Protein AF-A0A450XMN9-F1 (afdb_monomer_lite)

pLDDT: mean 81.11, std 10.66, range [53.06, 92.44]

Foldseek 3Di:
DVVVVVVCCVVVVDDDPDDDDPVVVVVVVVPDDPVVVQVVLLVVQVVLPVVDPDPPDDWDKDKDKDFDPPCADVVVRRDTWIKIWIATPSSRGTNGIDTDDPPDDRVVVVD

Sequence (111 aa):
MAAHRVRLNELFSLKWKRVPAHTTVRSILQGVNANELEEAFRGYSKALLETKPTSDALTAVAIDGKTLRGSFDHFNDQKAAQILSAFCHNEKLILAHLPISSKTNEIPIAR

Radius of gyration: 18.04 Å; chains: 1; bounding box: 43×24×46 Å

InterPro domains:
  IPR051698 Transposase 11-like [PTHR30298] (18-107)

Secondary structure (DSSP, 8-state):
-HHHHHHHHHHTT---SSPPPHHHHHHHHHHS-HHHHHHHHHHHHHHHHHTS---SS---EEEEEEE-TT--BTTTTBPPPEEEEEEE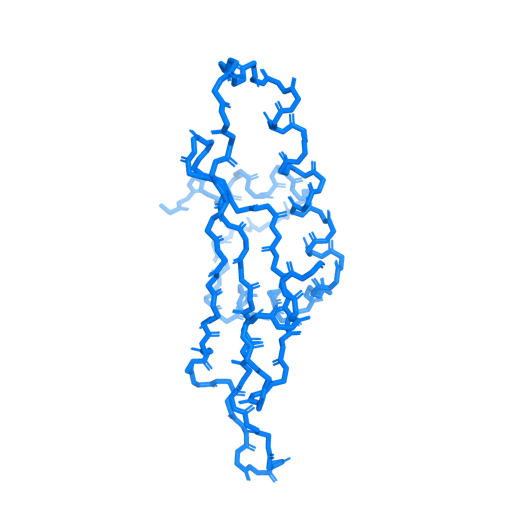TTTTEEEEEEEE-TT--HHHH--

Structure (mmCIF, N/CA/C/O backbone):
data_AF-A0A450XMN9-F1
#
_entry.id   AF-A0A450XMN9-F1
#
loop_
_atom_site.group_PDB
_atom_site.id
_atom_site.type_symbol
_atom_site.label_atom_id
_atom_site.label_alt_id
_atom_site.label_comp_id
_atom_site.label_asym_id
_atom_site.label_entity_id
_atom_site.label_seq_id
_atom_site.pdbx_PDB_ins_code
_atom_site.Cartn_x
_atom_site.Cartn_y
_atom_site.Cartn_z
_atom_site.occupancy
_atom_site.B_iso_or_equiv
_atom_site.auth_seq_id
_atom_site.auth_comp_id
_atom_site.auth_asym_id
_atom_site.auth_atom_id
_atom_site.pdbx_PDB_model_num
ATOM 1 N N . MET A 1 1 ? 16.068 14.374 -11.486 1.00 54.84 1 MET A N 1
ATOM 2 C CA . MET A 1 1 ? 15.866 12.972 -11.938 1.00 54.84 1 MET A CA 1
ATOM 3 C C . MET A 1 1 ? 17.081 12.065 -11.696 1.00 54.84 1 MET A C 1
ATOM 5 O O . MET A 1 1 ? 16.892 10.985 -11.158 1.00 54.84 1 MET A O 1
ATOM 9 N N . ALA A 1 2 ? 18.319 12.473 -12.017 1.00 61.72 2 ALA A N 1
ATOM 10 C CA . ALA A 1 2 ? 19.507 11.613 -11.855 1.00 61.72 2 ALA A CA 1
ATOM 11 C C . ALA A 1 2 ? 19.819 11.180 -10.402 1.00 61.72 2 ALA A C 1
ATOM 13 O O . ALA A 1 2 ? 20.276 10.058 -10.200 1.00 61.72 2 ALA A O 1
ATOM 14 N N . ALA A 1 3 ? 19.519 12.023 -9.405 1.00 69.44 3 ALA A N 1
ATOM 15 C CA . ALA A 1 3 ? 19.788 11.738 -7.989 1.00 69.44 3 ALA A CA 1
ATOM 16 C C . ALA A 1 3 ? 19.072 10.476 -7.469 1.00 69.44 3 ALA A C 1
ATOM 18 O O . ALA A 1 3 ? 19.666 9.677 -6.750 1.00 69.44 3 ALA A O 1
ATOM 19 N N . HIS A 1 4 ? 17.827 10.239 -7.897 1.00 81.88 4 HIS A N 1
ATOM 20 C CA . HIS A 1 4 ? 17.068 9.057 -7.479 1.00 81.88 4 HIS A CA 1
ATOM 21 C C . HIS A 1 4 ? 17.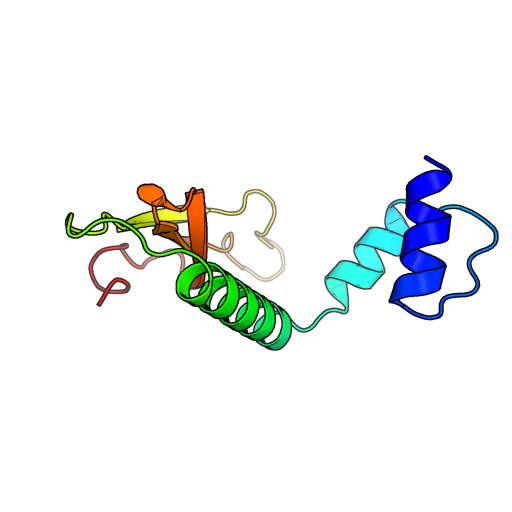659 7.762 -8.057 1.00 81.88 4 HIS A C 1
ATOM 23 O O . HIS A 1 4 ? 17.710 6.758 -7.361 1.00 81.88 4 HIS A O 1
ATOM 29 N N . ARG A 1 5 ? 18.180 7.785 -9.295 1.00 87.88 5 ARG A N 1
ATOM 30 C CA . ARG A 1 5 ? 18.828 6.614 -9.917 1.00 87.88 5 ARG A CA 1
ATOM 31 C C . ARG A 1 5 ? 20.070 6.170 -9.143 1.00 87.88 5 ARG A C 1
ATOM 33 O O . ARG A 1 5 ? 20.250 4.978 -8.948 1.00 87.88 5 ARG A O 1
ATOM 40 N N . VAL A 1 6 ? 20.924 7.116 -8.741 1.00 89.44 6 VAL A N 1
ATOM 41 C CA . VAL A 1 6 ? 22.163 6.806 -8.001 1.00 89.44 6 VAL A CA 1
ATOM 42 C C . VAL A 1 6 ? 21.824 6.160 -6.660 1.00 89.44 6 VAL A C 1
ATOM 44 O O . VAL A 1 6 ? 22.268 5.048 -6.399 1.00 89.44 6 VAL A O 1
ATOM 47 N N . ARG A 1 7 ? 20.925 6.783 -5.889 1.00 90.44 7 ARG A N 1
ATOM 48 C CA . ARG A 1 7 ? 20.476 6.253 -4.597 1.00 90.44 7 ARG A CA 1
ATOM 49 C C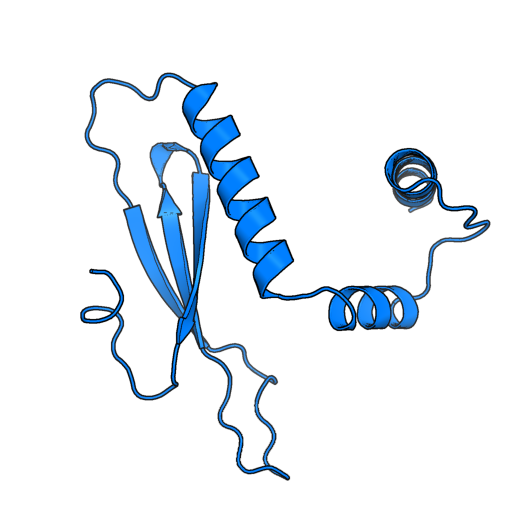 . ARG A 1 7 ? 19.826 4.868 -4.711 1.00 90.44 7 ARG A C 1
ATOM 51 O O . ARG A 1 7 ? 20.062 4.012 -3.870 1.00 90.44 7 ARG A O 1
ATOM 58 N N . LEU A 1 8 ? 19.015 4.630 -5.746 1.00 86.38 8 LEU A N 1
ATOM 59 C CA . LEU A 1 8 ? 18.403 3.317 -5.983 1.00 86.38 8 LEU A CA 1
ATOM 60 C C . LEU A 1 8 ? 19.442 2.253 -6.358 1.00 86.38 8 LEU A C 1
ATOM 62 O O . LEU A 1 8 ? 19.342 1.123 -5.890 1.00 86.38 8 LEU A O 1
ATOM 66 N N . ASN A 1 9 ? 20.445 2.604 -7.167 1.00 91.38 9 ASN A N 1
ATOM 67 C CA . ASN A 1 9 ? 21.544 1.693 -7.479 1.00 91.38 9 ASN A CA 1
ATOM 68 C C . ASN A 1 9 ? 22.316 1.287 -6.222 1.00 91.38 9 ASN A C 1
ATOM 70 O O . ASN A 1 9 ? 22.630 0.113 -6.071 1.00 91.38 9 ASN A O 1
ATOM 74 N N . GLU A 1 10 ? 22.583 2.230 -5.320 1.00 92.44 10 GLU A N 1
ATOM 75 C CA . GLU A 1 10 ? 23.268 1.957 -4.054 1.00 92.44 10 GLU A CA 1
ATOM 76 C C . GLU A 1 10 ? 22.418 1.082 -3.125 1.00 92.44 10 GLU A C 1
ATOM 78 O O . GLU A 1 10 ? 22.874 0.028 -2.691 1.00 92.44 10 GLU A O 1
ATOM 83 N N . LEU A 1 11 ? 21.164 1.472 -2.871 1.00 90.31 11 LEU A N 1
ATOM 84 C CA . LEU A 1 11 ? 20.282 0.773 -1.929 1.00 90.31 11 LEU A CA 1
ATOM 85 C C . LEU A 1 11 ? 19.952 -0.660 -2.358 1.00 90.31 11 LEU A C 1
ATOM 87 O O . LEU A 1 11 ? 19.867 -1.549 -1.517 1.00 90.31 11 LEU A O 1
ATOM 91 N N . PHE A 1 12 ? 19.760 -0.884 -3.657 1.00 86.56 12 PHE A N 1
ATOM 92 C CA . PHE A 1 12 ? 19.326 -2.175 -4.196 1.00 86.56 12 PHE A CA 1
ATOM 93 C C . PHE A 1 12 ? 20.437 -2.913 -4.952 1.00 86.56 12 PHE A C 1
ATOM 95 O O . PHE A 1 12 ? 20.167 -3.907 -5.623 1.00 86.56 12 PHE A O 1
ATOM 102 N N . SER A 1 13 ? 21.685 -2.431 -4.882 1.00 92.44 13 SER A N 1
ATOM 103 C CA . SER A 1 13 ? 22.824 -2.984 -5.634 1.00 92.44 13 SER A CA 1
ATOM 104 C C . SER A 1 13 ? 22.560 -3.120 -7.147 1.00 92.44 13 SER A C 1
ATOM 106 O O . SER A 1 13 ? 23.005 -4.065 -7.804 1.00 92.44 13 SER A O 1
ATOM 108 N N . LEU A 1 14 ? 21.818 -2.169 -7.725 1.00 88.94 14 LEU A N 1
ATOM 109 C CA . LEU A 1 14 ? 21.457 -2.161 -9.146 1.00 88.94 14 LEU A CA 1
ATOM 110 C C . LEU A 1 14 ? 22.558 -1.506 -9.992 1.00 88.94 14 LEU A C 1
ATOM 112 O O . LEU A 1 14 ? 23.336 -0.674 -9.531 1.00 88.94 14 LEU A O 1
ATOM 116 N N . LYS A 1 15 ? 22.598 -1.847 -11.284 1.00 91.50 15 LYS A N 1
ATOM 117 C CA . LYS A 1 15 ? 23.583 -1.319 -12.252 1.00 91.50 15 LYS A CA 1
ATOM 118 C C . LYS A 1 15 ? 22.941 -0.457 -13.342 1.00 91.50 15 LYS A C 1
ATOM 120 O O . LYS A 1 15 ? 23.385 -0.457 -14.493 1.00 91.50 15 LYS A O 1
ATOM 125 N N . TRP A 1 16 ? 21.864 0.264 -13.025 1.00 89.12 16 TRP A N 1
ATOM 126 C CA . TRP A 1 16 ? 21.152 1.055 -14.028 1.00 89.12 16 TRP A CA 1
ATOM 127 C C . TRP A 1 16 ? 21.984 2.247 -14.501 1.00 89.12 16 TRP A C 1
ATOM 129 O O . TRP A 1 16 ? 22.291 3.166 -13.741 1.00 89.12 16 TRP A O 1
ATOM 139 N N . LYS A 1 17 ? 22.298 2.266 -15.800 1.00 90.12 17 LYS A N 1
ATOM 140 C CA . LYS A 1 17 ? 23.016 3.374 -16.453 1.00 90.12 17 LYS A CA 1
ATOM 141 C C . LYS A 1 17 ? 22.112 4.582 -16.722 1.00 90.12 17 LYS A C 1
ATOM 143 O O . LYS A 1 17 ? 22.586 5.709 -16.829 1.00 90.12 17 LYS A O 1
ATOM 148 N N . ARG A 1 18 ? 20.797 4.378 -16.819 1.00 89.25 18 ARG A N 1
ATOM 149 C CA . ARG A 1 18 ? 19.771 5.403 -17.086 1.00 89.25 18 ARG A CA 1
ATOM 150 C C . ARG A 1 18 ? 18.592 5.209 -16.136 1.00 89.25 18 ARG A C 1
ATOM 152 O O . ARG A 1 18 ? 18.463 4.147 -15.542 1.00 89.25 18 ARG A O 1
ATOM 159 N N . VAL A 1 19 ? 17.778 6.247 -15.959 1.00 88.06 19 VAL A N 1
ATOM 160 C CA . VAL A 1 19 ? 16.532 6.131 -15.185 1.00 88.06 19 VAL A CA 1
ATOM 161 C C . VAL A 1 19 ? 15.628 5.118 -15.904 1.00 88.06 19 VAL A C 1
ATOM 163 O O . VAL A 1 19 ? 15.536 5.194 -17.133 1.00 88.06 19 VAL A O 1
ATOM 166 N N . PRO A 1 20 ? 15.008 4.161 -15.193 1.00 86.81 20 PRO A N 1
ATOM 167 C CA . PRO A 1 20 ? 14.067 3.228 -15.803 1.00 86.81 20 PRO A CA 1
ATOM 168 C C . PRO A 1 20 ? 12.892 3.980 -16.434 1.00 86.81 20 PRO A C 1
ATOM 170 O O . PRO A 1 20 ? 12.458 5.020 -15.935 1.00 86.81 20 PRO A O 1
ATOM 173 N N . ALA A 1 21 ? 12.359 3.443 -17.530 1.00 89.38 21 ALA A N 1
ATOM 174 C CA . ALA A 1 21 ? 11.118 3.954 -18.095 1.00 89.38 21 ALA A CA 1
ATOM 175 C C . ALA A 1 21 ? 9.949 3.693 -17.130 1.00 89.38 21 ALA A C 1
ATOM 177 O O . ALA A 1 21 ? 10.001 2.782 -16.299 1.00 89.38 21 ALA A O 1
ATOM 178 N N . HIS A 1 22 ? 8.862 4.452 -17.278 1.00 86.75 22 HIS A N 1
ATOM 179 C CA . HIS A 1 22 ? 7.655 4.267 -16.466 1.00 86.75 22 HIS A CA 1
ATOM 180 C C . HIS A 1 22 ? 7.114 2.825 -16.538 1.00 86.75 22 HIS A C 1
ATOM 182 O O . HIS A 1 22 ? 6.669 2.274 -15.536 1.00 86.75 22 HIS A O 1
ATOM 188 N N . THR A 1 23 ? 7.221 2.176 -17.701 1.00 92.06 23 THR A N 1
ATOM 189 C CA . THR A 1 23 ? 6.842 0.767 -17.889 1.00 92.06 23 THR A CA 1
ATOM 190 C C . THR A 1 23 ? 7.672 -0.182 -17.030 1.00 92.06 23 THR A C 1
ATOM 192 O O . THR A 1 23 ? 7.110 -1.076 -16.413 1.00 92.06 23 THR A O 1
ATOM 195 N N . THR A 1 24 ? 8.983 0.042 -16.921 1.00 88.88 24 THR A N 1
ATOM 196 C CA . THR A 1 24 ? 9.870 -0.752 -16.062 1.00 88.88 24 THR A CA 1
ATOM 197 C C . THR A 1 24 ? 9.506 -0.596 -14.588 1.00 88.88 24 THR A C 1
ATOM 199 O O . THR A 1 24 ? 9.430 -1.591 -13.877 1.00 88.88 24 THR A O 1
ATOM 202 N N . VAL A 1 25 ? 9.233 0.633 -14.133 1.00 87.88 25 VAL A N 1
ATOM 203 C CA . VAL A 1 25 ? 8.780 0.881 -12.753 1.00 87.88 25 VAL A CA 1
ATOM 204 C C . VAL A 1 25 ? 7.466 0.151 -12.486 1.00 87.88 25 VAL A C 1
ATOM 206 O O . VAL A 1 25 ? 7.352 -0.552 -11.486 1.00 87.88 25 VAL A O 1
ATOM 209 N N . ARG A 1 26 ? 6.501 0.246 -13.408 1.00 88.94 26 ARG A N 1
ATOM 210 C CA . ARG A 1 26 ? 5.230 -0.479 -13.311 1.00 88.94 26 ARG A CA 1
ATOM 211 C C . ARG A 1 26 ? 5.442 -1.991 -13.212 1.00 88.94 26 ARG A C 1
ATOM 213 O O . ARG A 1 26 ? 4.859 -2.603 -12.328 1.00 88.94 26 ARG A O 1
ATOM 220 N N . SER A 1 27 ? 6.266 -2.584 -14.077 1.00 90.81 27 SER A N 1
ATOM 221 C CA . SER A 1 27 ? 6.529 -4.029 -14.054 1.00 90.81 27 SER A CA 1
ATOM 222 C C . SER A 1 27 ? 7.185 -4.483 -12.754 1.00 90.81 27 SER A C 1
ATOM 224 O O . SER A 1 27 ? 6.822 -5.532 -12.237 1.00 90.81 27 SER A O 1
ATOM 226 N N . ILE A 1 28 ? 8.106 -3.686 -12.201 1.00 88.88 28 ILE A N 1
ATOM 227 C CA . ILE A 1 28 ? 8.699 -3.966 -10.888 1.00 88.88 28 ILE A CA 1
ATOM 228 C C . ILE A 1 28 ? 7.608 -3.966 -9.820 1.00 88.88 28 ILE A C 1
ATOM 230 O O . ILE A 1 28 ? 7.481 -4.947 -9.102 1.00 88.88 28 ILE A O 1
ATOM 234 N N . LEU A 1 29 ? 6.787 -2.912 -9.752 1.00 88.06 29 LEU A N 1
ATOM 235 C CA . LEU A 1 29 ? 5.711 -2.810 -8.760 1.00 88.06 29 LEU A CA 1
ATOM 236 C C . LEU A 1 29 ? 4.694 -3.953 -8.877 1.00 88.06 29 LEU A C 1
ATOM 238 O O . LEU A 1 29 ? 4.221 -4.448 -7.864 1.00 88.06 29 LEU A O 1
ATOM 242 N N . GLN A 1 30 ? 4.385 -4.397 -10.096 1.00 88.81 30 GLN A N 1
ATOM 243 C CA . GLN A 1 30 ? 3.501 -5.542 -10.335 1.00 88.81 30 GLN A CA 1
ATOM 244 C C . GLN A 1 30 ? 4.119 -6.885 -9.923 1.00 88.81 30 GLN A C 1
ATOM 246 O O . GLN A 1 30 ? 3.380 -7.825 -9.654 1.00 88.81 30 GLN A O 1
ATOM 251 N N . GLY A 1 31 ? 5.449 -6.986 -9.902 1.00 89.62 31 GLY A N 1
ATOM 252 C CA . GLY A 1 31 ? 6.170 -8.186 -9.481 1.00 89.62 31 GLY A CA 1
ATOM 253 C C . GLY A 1 31 ? 6.427 -8.269 -7.975 1.00 89.62 31 GLY A C 1
ATOM 254 O O . GLY A 1 31 ? 6.898 -9.300 -7.506 1.00 89.62 31 GLY A O 1
ATOM 255 N N . VAL A 1 32 ? 6.148 -7.206 -7.215 1.00 91.31 32 VAL A N 1
ATOM 256 C CA . VAL A 1 32 ? 6.288 -7.213 -5.755 1.00 91.31 32 VAL A CA 1
ATOM 257 C C . VAL A 1 32 ? 5.117 -7.973 -5.135 1.00 91.31 32 VAL A C 1
ATOM 259 O O . VAL A 1 32 ? 3.955 -7.700 -5.438 1.00 91.31 32 VAL A O 1
ATOM 262 N N . ASN A 1 33 ? 5.418 -8.905 -4.230 1.00 90.19 33 ASN A N 1
ATOM 263 C CA . ASN A 1 33 ? 4.401 -9.587 -3.442 1.00 90.19 33 ASN A CA 1
ATOM 264 C C . ASN A 1 33 ? 3.711 -8.583 -2.503 1.00 90.19 33 ASN A C 1
ATOM 266 O O . ASN A 1 33 ? 4.352 -7.965 -1.653 1.00 90.19 33 ASN A O 1
ATOM 270 N N . ALA A 1 34 ? 2.395 -8.428 -2.655 1.00 85.56 34 ALA A N 1
ATOM 271 C CA . ALA A 1 34 ? 1.611 -7.476 -1.876 1.00 85.56 34 ALA A CA 1
ATOM 272 C C . ALA A 1 34 ? 1.631 -7.771 -0.365 1.00 85.56 34 ALA A C 1
ATOM 274 O O . ALA A 1 34 ? 1.664 -6.834 0.430 1.00 85.56 34 ALA A O 1
ATOM 275 N N . ASN A 1 35 ? 1.651 -9.049 0.030 1.00 88.75 35 ASN A N 1
ATOM 276 C CA . ASN A 1 35 ? 1.657 -9.444 1.439 1.00 88.75 35 ASN A CA 1
ATOM 277 C C . ASN A 1 35 ? 3.005 -9.121 2.095 1.00 88.75 35 ASN A C 1
ATOM 279 O O . ASN A 1 35 ? 3.035 -8.499 3.151 1.00 88.75 35 ASN A O 1
ATOM 283 N N . GLU A 1 36 ? 4.114 -9.464 1.435 1.00 91.69 36 GLU A N 1
ATOM 284 C CA . GLU A 1 36 ? 5.466 -9.150 1.927 1.00 91.69 36 GLU A CA 1
ATOM 285 C C . GLU A 1 36 ? 5.691 -7.637 2.025 1.00 91.69 36 GLU A C 1
ATOM 287 O O . GLU A 1 36 ? 6.303 -7.144 2.973 1.00 91.69 36 GLU A O 1
ATOM 292 N N . LEU A 1 37 ? 5.167 -6.881 1.054 1.00 89.25 37 LEU A N 1
ATOM 293 C CA . LEU A 1 37 ? 5.242 -5.427 1.069 1.00 89.25 37 LEU A CA 1
ATOM 294 C C . LEU A 1 37 ? 4.492 -4.844 2.273 1.00 89.25 37 LEU A C 1
ATOM 296 O O . LEU A 1 37 ? 5.026 -3.986 2.974 1.00 89.25 37 LEU A O 1
ATOM 300 N N . GLU A 1 38 ? 3.272 -5.314 2.523 1.00 90.19 38 GLU A N 1
ATOM 301 C CA . GLU A 1 38 ? 2.457 -4.879 3.656 1.00 90.19 38 GLU A CA 1
ATOM 302 C C . GLU A 1 38 ? 3.104 -5.243 5.004 1.00 90.19 38 GLU A C 1
ATOM 304 O O . GLU A 1 38 ? 3.153 -4.409 5.910 1.00 90.19 38 GLU A O 1
ATOM 309 N N . GLU A 1 39 ? 3.673 -6.443 5.137 1.00 91.38 39 GLU A N 1
ATOM 310 C CA . GLU A 1 39 ? 4.440 -6.839 6.325 1.00 91.38 39 GLU A CA 1
ATOM 311 C C . GLU A 1 39 ? 5.648 -5.923 6.564 1.00 91.38 39 GLU A C 1
ATOM 313 O O . GLU A 1 39 ? 5.864 -5.457 7.688 1.00 91.38 39 GLU A O 1
ATOM 318 N N . ALA A 1 40 ? 6.401 -5.596 5.510 1.00 91.00 40 ALA A N 1
ATOM 319 C CA . ALA A 1 40 ? 7.529 -4.674 5.602 1.00 91.00 40 ALA A CA 1
ATOM 320 C C . ALA A 1 40 ? 7.086 -3.267 6.043 1.00 91.00 40 ALA A C 1
ATOM 322 O 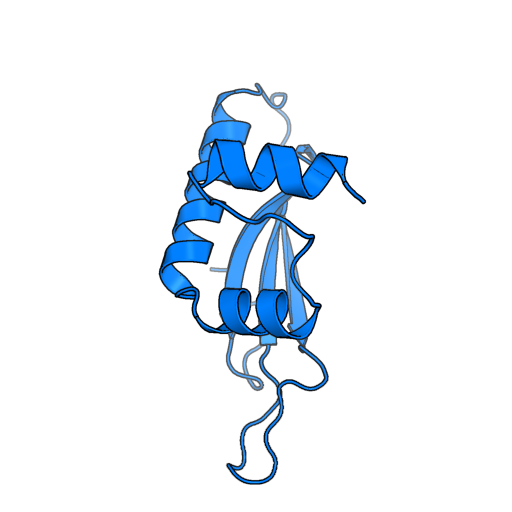O . ALA A 1 40 ? 7.729 -2.657 6.904 1.00 91.00 40 ALA A O 1
ATOM 323 N N . PHE A 1 41 ? 5.966 -2.760 5.514 1.00 88.69 41 PHE A N 1
ATOM 324 C CA . PHE A 1 41 ? 5.402 -1.475 5.936 1.00 88.69 41 PHE A CA 1
ATOM 325 C C . PHE A 1 41 ? 4.952 -1.487 7.397 1.00 88.69 41 PHE A C 1
ATOM 327 O O . PHE A 1 41 ? 5.212 -0.519 8.116 1.00 88.69 41 PHE A O 1
ATOM 334 N N . ARG A 1 42 ? 4.340 -2.575 7.874 1.00 90.19 42 ARG A N 1
ATOM 335 C CA . ARG A 1 42 ? 3.970 -2.731 9.291 1.00 90.19 42 ARG A CA 1
ATOM 336 C C . ARG A 1 42 ? 5.194 -2.737 10.198 1.00 90.19 42 ARG A C 1
ATOM 338 O O . ARG A 1 42 ? 5.198 -2.050 11.218 1.00 90.19 42 ARG A O 1
ATOM 345 N N . GLY A 1 43 ? 6.248 -3.455 9.811 1.00 90.50 43 GLY A N 1
ATOM 346 C CA . GLY A 1 43 ? 7.520 -3.463 10.535 1.00 90.50 43 GLY A CA 1
ATOM 347 C C . GLY A 1 43 ? 8.150 -2.071 10.617 1.00 90.50 43 GLY A C 1
ATOM 348 O O . GLY A 1 43 ? 8.530 -1.624 11.698 1.00 90.50 43 GLY A O 1
ATOM 349 N N . TYR A 1 44 ? 8.184 -1.348 9.495 1.00 87.81 44 TYR A N 1
ATOM 350 C CA . TYR A 1 44 ? 8.673 0.031 9.442 1.00 87.81 44 TYR A CA 1
ATOM 351 C C . TYR A 1 44 ? 7.859 0.974 10.338 1.00 87.81 44 TYR A C 1
ATOM 353 O O . TYR A 1 44 ? 8.421 1.765 11.096 1.00 87.81 44 TYR A O 1
ATOM 361 N N . SER A 1 45 ? 6.534 0.845 10.292 1.00 87.50 45 SER A N 1
ATOM 362 C CA . SER A 1 45 ? 5.598 1.611 11.115 1.00 87.50 45 SER A CA 1
ATOM 363 C C . SER A 1 45 ? 5.850 1.391 12.601 1.00 87.50 45 SER A C 1
ATOM 365 O O . SER A 1 45 ? 5.987 2.351 13.354 1.00 87.50 45 SER A O 1
ATOM 367 N N . LYS A 1 46 ? 5.988 0.126 13.013 1.00 87.38 46 LYS A N 1
ATOM 368 C CA . LYS A 1 46 ? 6.296 -0.252 14.393 1.00 87.38 46 LYS A CA 1
ATOM 369 C C . LYS A 1 46 ? 7.627 0.340 14.860 1.00 87.38 46 LYS A C 1
ATOM 371 O O . LYS A 1 46 ? 7.669 0.958 15.917 1.00 87.38 46 LYS A O 1
ATOM 376 N N . ALA A 1 47 ? 8.680 0.215 14.051 1.00 86.75 47 ALA A N 1
ATOM 377 C CA . ALA A 1 47 ? 9.991 0.766 14.383 1.00 86.75 47 ALA A CA 1
ATOM 378 C C . ALA A 1 47 ? 9.943 2.293 14.575 1.00 86.75 47 ALA A C 1
ATOM 380 O O . ALA A 1 47 ? 10.546 2.820 15.505 1.00 86.75 47 ALA A O 1
ATOM 381 N N . LEU A 1 48 ? 9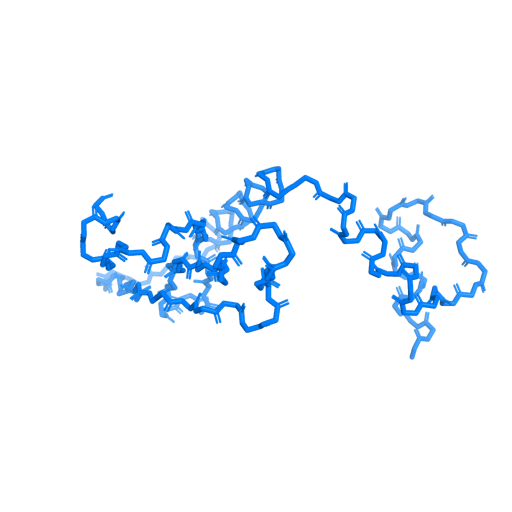.189 3.015 13.738 1.00 83.38 48 LEU A N 1
ATOM 382 C CA . LEU A 1 48 ? 9.028 4.462 13.891 1.00 83.38 48 LEU A CA 1
ATOM 383 C C . LEU A 1 48 ? 8.279 4.848 15.171 1.00 83.38 48 LEU A C 1
ATOM 385 O O . LEU A 1 48 ? 8.676 5.814 15.823 1.00 83.38 48 LEU A O 1
ATOM 389 N N . LEU A 1 49 ? 7.243 4.093 15.541 1.00 79.06 49 LEU A N 1
ATOM 390 C CA . LEU A 1 49 ? 6.504 4.311 16.786 1.00 79.06 49 LEU A CA 1
ATOM 391 C C . LEU A 1 49 ? 7.376 4.069 18.023 1.00 79.06 49 LEU A C 1
ATOM 393 O O . LEU A 1 49 ? 7.318 4.843 18.966 1.00 79.06 49 LEU A O 1
ATOM 397 N N . GLU A 1 50 ? 8.228 3.043 18.013 1.00 75.06 50 GLU A N 1
ATOM 398 C CA . GLU A 1 50 ? 9.131 2.747 19.137 1.00 75.06 50 GLU A CA 1
ATOM 399 C C . GLU A 1 50 ? 10.216 3.824 19.325 1.00 75.06 50 GLU A C 1
ATOM 401 O O . GLU A 1 50 ? 10.695 4.042 20.436 1.00 75.06 50 GLU A O 1
ATOM 406 N N . THR A 1 51 ? 10.589 4.536 18.256 1.00 68.88 51 THR A N 1
ATOM 407 C CA . THR A 1 51 ? 11.615 5.595 18.307 1.00 68.88 51 THR A CA 1
ATOM 408 C C . THR A 1 51 ? 11.099 6.967 18.744 1.00 68.88 51 THR A C 1
ATOM 410 O O . THR A 1 51 ? 11.905 7.871 18.976 1.00 68.88 51 THR A O 1
ATOM 413 N N . LYS A 1 52 ? 9.779 7.152 18.862 1.00 62.50 52 LYS A N 1
ATOM 414 C CA . LYS A 1 52 ? 9.170 8.420 19.270 1.00 62.50 52 LYS A CA 1
ATOM 415 C C . LYS A 1 52 ? 8.285 8.205 20.495 1.00 62.50 52 LYS A C 1
ATOM 417 O O . LYS A 1 52 ? 7.279 7.514 20.391 1.00 62.50 52 LYS A O 1
ATOM 422 N N . PRO A 1 53 ? 8.590 8.827 21.643 1.00 53.06 53 PRO A N 1
ATOM 423 C CA . PRO A 1 53 ? 7.654 8.839 22.750 1.00 53.06 53 PRO A CA 1
ATOM 424 C C . PRO A 1 53 ? 6.498 9.770 22.371 1.00 53.06 53 PRO A C 1
ATOM 426 O O . PRO A 1 53 ? 6.605 10.993 22.488 1.00 53.06 53 PRO A O 1
ATOM 429 N N . THR A 1 54 ? 5.397 9.219 21.863 1.00 60.41 54 THR A N 1
ATOM 430 C CA . THR A 1 54 ? 4.158 9.985 21.759 1.00 60.41 54 THR A CA 1
ATOM 431 C C . THR A 1 54 ? 3.641 10.177 23.181 1.00 60.41 54 THR A C 1
ATOM 433 O O . THR A 1 54 ? 3.435 9.208 23.903 1.00 60.41 54 THR A O 1
ATOM 436 N N . SER A 1 55 ? 3.521 11.445 23.577 1.00 61.84 55 SER A N 1
ATOM 437 C CA . SER A 1 55 ? 2.838 11.968 24.768 1.00 61.84 55 SER A CA 1
ATOM 438 C C . SER A 1 55 ? 1.749 11.043 25.338 1.00 61.84 55 SER A C 1
ATOM 440 O O . SER A 1 55 ? 1.017 10.440 24.561 1.00 61.84 55 SER A O 1
ATOM 442 N N . ASP A 1 56 ? 1.569 11.042 26.670 1.00 60.84 56 ASP A N 1
ATOM 443 C CA . ASP A 1 56 ? 0.540 10.310 27.457 1.00 60.84 56 ASP A CA 1
ATOM 444 C C . ASP A 1 56 ? -0.935 10.495 27.005 1.00 60.84 56 ASP A C 1
ATOM 446 O O . ASP A 1 56 ? -1.873 10.042 27.663 1.00 60.84 56 ASP A O 1
ATOM 450 N N . ALA A 1 57 ? -1.178 11.184 25.892 1.00 64.19 57 ALA A N 1
ATOM 451 C CA . ALA A 1 57 ? -2.476 11.341 25.269 1.00 64.19 57 ALA A CA 1
ATOM 452 C C . ALA A 1 57 ? -2.912 10.078 24.502 1.00 64.19 57 ALA A C 1
ATOM 454 O O . ALA A 1 57 ? -2.124 9.378 23.865 1.00 64.19 57 ALA A O 1
ATOM 455 N N . LEU A 1 58 ? -4.225 9.834 24.499 1.00 67.31 58 LEU A N 1
ATOM 456 C CA . LEU A 1 58 ? -4.862 8.801 23.681 1.00 67.31 58 LEU A CA 1
ATOM 457 C C . LEU A 1 58 ? -4.450 8.937 22.205 1.00 67.31 58 LEU A C 1
ATOM 459 O O . LEU A 1 58 ? -4.558 10.009 21.605 1.00 67.31 58 LEU A O 1
ATOM 463 N N . THR A 1 59 ? -4.009 7.832 21.604 1.00 74.81 59 THR A N 1
ATOM 464 C CA . THR A 1 59 ? -3.667 7.786 20.178 1.00 74.81 59 THR A CA 1
ATOM 465 C C . THR A 1 59 ? -4.930 7.573 19.351 1.00 74.81 59 THR A C 1
ATOM 467 O O . THR A 1 59 ? -5.534 6.502 19.387 1.00 74.81 59 THR A O 1
ATOM 470 N N . ALA A 1 60 ? -5.334 8.592 18.592 1.00 82.88 60 ALA A N 1
ATOM 471 C CA . ALA A 1 60 ? -6.444 8.481 17.654 1.00 82.88 60 ALA A CA 1
ATOM 472 C C . ALA A 1 60 ? -5.995 7.785 16.357 1.00 82.88 60 ALA A C 1
ATOM 474 O O . ALA A 1 60 ? -5.068 8.246 15.678 1.00 82.88 60 ALA A O 1
ATOM 475 N N . VAL A 1 61 ? -6.686 6.699 16.002 1.00 86.75 61 VAL A N 1
ATOM 476 C CA . VAL A 1 61 ? -6.495 5.964 14.747 1.00 86.75 61 VAL A CA 1
ATOM 477 C C . VAL A 1 61 ? -7.742 6.127 13.886 1.00 86.75 61 VAL A C 1
ATOM 479 O O . VAL A 1 61 ? -8.837 5.741 14.287 1.00 86.75 61 VAL A O 1
ATOM 482 N N . ALA A 1 62 ? -7.573 6.713 12.705 1.00 88.38 62 ALA A N 1
ATOM 483 C CA . ALA A 1 62 ? -8.616 6.786 11.693 1.00 88.38 62 ALA A CA 1
ATOM 484 C C . ALA A 1 62 ? -8.609 5.504 10.859 1.00 88.38 62 ALA A C 1
ATOM 486 O O . ALA A 1 62 ? -7.543 5.042 10.449 1.00 88.38 62 ALA A O 1
ATOM 487 N N . ILE A 1 63 ? -9.789 4.953 10.590 1.00 88.00 63 ILE A N 1
ATOM 488 C CA . ILE A 1 63 ? -9.965 3.794 9.717 1.00 88.00 63 ILE A CA 1
ATOM 489 C C . ILE A 1 63 ? -10.821 4.242 8.535 1.00 88.00 63 ILE A C 1
ATOM 491 O O . ILE A 1 63 ? -11.892 4.797 8.751 1.00 88.00 63 ILE A O 1
ATOM 495 N N . ASP A 1 64 ? -10.320 4.053 7.313 1.00 85.19 64 ASP A N 1
ATOM 496 C CA . ASP A 1 64 ? -10.966 4.534 6.082 1.00 85.19 64 ASP A CA 1
ATOM 497 C C . ASP A 1 64 ? -10.807 3.524 4.940 1.00 85.19 64 ASP A C 1
ATOM 499 O O . ASP A 1 64 ? -9.697 3.032 4.687 1.00 85.19 64 ASP A O 1
ATOM 503 N N . GLY A 1 65 ? -11.911 3.207 4.260 1.00 83.44 65 GLY A N 1
ATOM 504 C CA . GLY A 1 65 ? -11.984 2.288 3.130 1.00 83.44 65 GLY A CA 1
ATOM 505 C C . GLY A 1 65 ? -11.977 3.016 1.786 1.00 83.44 65 GLY A C 1
ATOM 506 O O . GLY A 1 65 ? -12.966 3.615 1.366 1.00 83.44 65 GLY A O 1
ATOM 507 N N . LYS A 1 66 ? -10.883 2.907 1.024 1.00 85.75 66 LYS A N 1
ATOM 508 C CA . LYS A 1 66 ? -10.775 3.503 -0.317 1.00 85.75 66 LYS A CA 1
ATOM 509 C C . LYS A 1 66 ? -10.989 2.477 -1.416 1.00 85.75 66 LYS A C 1
ATOM 511 O O . LYS A 1 66 ? -10.348 1.431 -1.460 1.00 85.75 66 LYS A O 1
ATOM 516 N N . THR A 1 67 ? -11.844 2.828 -2.375 1.00 84.38 67 THR A N 1
ATOM 517 C CA . THR A 1 67 ? -11.983 2.072 -3.626 1.00 84.38 67 THR A CA 1
ATOM 518 C C . THR A 1 67 ? -10.899 2.491 -4.617 1.00 84.38 67 THR A C 1
ATOM 520 O O . THR A 1 67 ? -10.806 3.662 -4.993 1.00 84.38 67 THR A O 1
ATOM 523 N N . LEU A 1 68 ? -10.111 1.530 -5.094 1.00 83.62 68 LEU A N 1
ATOM 524 C CA . LEU A 1 68 ? -9.094 1.750 -6.116 1.00 83.62 68 LEU A CA 1
ATOM 525 C C . LEU A 1 68 ? -9.744 1.829 -7.501 1.00 83.62 68 LEU A C 1
ATOM 527 O O . LEU A 1 68 ? -9.994 0.818 -8.161 1.00 83.62 68 LEU A O 1
ATOM 531 N N . ARG A 1 69 ? -10.031 3.043 -7.971 1.00 80.56 69 ARG A N 1
ATOM 532 C CA . ARG A 1 69 ? -10.590 3.251 -9.316 1.00 80.56 69 ARG A CA 1
ATOM 533 C C . ARG A 1 69 ? -9.630 2.723 -10.389 1.00 80.56 69 ARG A C 1
ATOM 535 O O . ARG A 1 69 ? -8.431 2.966 -10.324 1.00 80.56 69 ARG A O 1
ATOM 542 N N . GLY A 1 70 ? -10.175 2.007 -11.374 1.00 78.88 70 GLY A N 1
ATOM 543 C CA . GLY A 1 70 ? -9.398 1.387 -12.456 1.00 78.88 70 GLY A CA 1
ATOM 544 C C . GLY A 1 70 ? -8.812 0.007 -12.135 1.00 78.88 70 GLY A C 1
ATOM 545 O O . GLY A 1 70 ? -8.170 -0.575 -12.999 1.00 78.88 70 GLY A O 1
ATOM 546 N N . SER A 1 71 ? -9.050 -0.533 -10.933 1.00 79.81 71 SER A N 1
ATOM 547 C CA . SER A 1 71 ? -8.692 -1.918 -10.568 1.00 79.81 71 SER A CA 1
ATOM 548 C C . SER A 1 71 ? -9.781 -2.949 -10.894 1.00 79.81 71 SER A C 1
ATOM 550 O O . SER A 1 71 ? -9.658 -4.109 -10.523 1.00 79.81 71 SER A O 1
ATOM 552 N N . PHE A 1 72 ? -10.868 -2.524 -11.539 1.00 79.31 72 PHE A N 1
ATOM 553 C CA . PHE A 1 72 ? -11.922 -3.427 -11.983 1.00 79.31 72 PHE A CA 1
ATOM 554 C C . PHE A 1 72 ? -11.502 -4.126 -13.278 1.00 79.31 72 PHE A C 1
ATOM 556 O O . PHE A 1 72 ? -10.843 -3.526 -14.128 1.00 79.31 72 PHE A O 1
ATOM 563 N N . ASP A 1 73 ? -11.961 -5.355 -13.460 1.00 78.38 73 ASP A N 1
ATOM 564 C CA . ASP A 1 73 ? -11.795 -6.106 -14.697 1.00 78.38 73 ASP A CA 1
ATOM 565 C C . ASP A 1 73 ? -13.163 -6.629 -15.141 1.00 78.38 73 ASP A C 1
ATOM 567 O O . ASP A 1 73 ? -13.652 -7.635 -14.636 1.00 78.38 73 ASP A O 1
ATOM 571 N N . HIS A 1 74 ? -13.796 -5.925 -16.085 1.00 73.81 74 HIS A N 1
ATOM 572 C CA . HIS A 1 74 ? -15.097 -6.334 -16.628 1.00 73.81 74 HIS A CA 1
ATOM 573 C C . HIS A 1 74 ? -15.019 -7.651 -17.408 1.00 73.81 74 HIS A C 1
ATOM 575 O O . HIS A 1 74 ? -16.031 -8.332 -17.529 1.00 73.81 74 HIS A O 1
ATOM 581 N N . PHE A 1 75 ? -13.848 -8.010 -17.944 1.00 77.38 75 PHE A N 1
ATOM 582 C CA . PHE A 1 75 ? -13.685 -9.245 -18.707 1.00 77.38 75 PHE A CA 1
ATOM 583 C C . PHE A 1 75 ? -13.717 -10.473 -17.790 1.00 77.38 75 PHE A C 1
ATOM 585 O O . PHE A 1 75 ? -14.268 -11.504 -18.162 1.00 77.38 75 PHE A O 1
ATOM 592 N N . ASN A 1 76 ? -13.188 -10.335 -16.570 1.00 77.25 76 ASN A N 1
ATOM 593 C CA . ASN A 1 76 ? -13.183 -11.380 -15.542 1.00 77.25 76 ASN A CA 1
ATOM 594 C C . ASN A 1 76 ? -14.236 -11.163 -14.432 1.00 77.25 76 ASN A C 1
ATOM 596 O O . ASN A 1 76 ? -14.134 -11.776 -13.371 1.00 77.25 76 ASN A O 1
ATOM 600 N N . ASP A 1 77 ? -15.212 -10.274 -14.652 1.00 76.94 77 ASP A N 1
ATOM 601 C CA . ASP A 1 77 ? -16.253 -9.871 -13.685 1.00 76.94 77 ASP A CA 1
ATOM 602 C C . ASP A 1 77 ? -15.703 -9.482 -12.290 1.00 76.94 77 ASP A C 1
ATOM 604 O O . ASP A 1 77 ? -16.318 -9.696 -11.241 1.00 76.94 77 ASP A O 1
ATOM 608 N N . GLN A 1 78 ? -14.499 -8.901 -12.258 1.00 77.06 78 GLN A N 1
ATOM 609 C CA . GLN A 1 78 ? -13.863 -8.441 -11.028 1.00 77.06 78 GLN A CA 1
ATOM 610 C C . GLN A 1 78 ? -14.262 -7.000 -10.730 1.00 77.06 78 GLN A C 1
ATOM 612 O O . GLN A 1 78 ? -13.977 -6.061 -11.483 1.00 77.06 78 GLN A O 1
ATOM 617 N N . LYS A 1 79 ? -14.889 -6.809 -9.569 1.00 79.88 79 LYS A N 1
ATOM 618 C CA . LYS A 1 79 ? -15.182 -5.480 -9.028 1.00 79.88 79 LYS A CA 1
ATOM 619 C C . LYS A 1 79 ? -13.898 -4.768 -8.622 1.00 79.88 79 LYS A C 1
ATOM 621 O O . LYS A 1 79 ? -12.901 -5.401 -8.290 1.00 79.88 79 LYS A O 1
ATOM 626 N N . ALA A 1 80 ? -13.958 -3.438 -8.601 1.00 81.06 80 ALA A N 1
ATOM 627 C CA . ALA A 1 80 ? -12.849 -2.622 -8.128 1.00 81.06 80 ALA A CA 1
ATOM 628 C C . ALA A 1 80 ? -12.423 -3.052 -6.715 1.00 81.06 80 ALA A C 1
ATOM 630 O O . ALA A 1 80 ? -13.261 -3.195 -5.819 1.00 81.06 80 ALA A O 1
ATOM 631 N N . ALA A 1 81 ? -11.118 -3.230 -6.533 1.00 83.25 81 ALA A N 1
ATOM 632 C CA . ALA A 1 81 ? -10.520 -3.532 -5.249 1.00 83.25 81 ALA A CA 1
ATOM 633 C C . ALA A 1 81 ? -10.789 -2.395 -4.256 1.00 83.25 81 ALA A C 1
ATOM 635 O O . ALA A 1 81 ? -10.748 -1.207 -4.601 1.00 83.25 81 ALA A O 1
ATOM 636 N N . GLN A 1 82 ? -11.040 -2.770 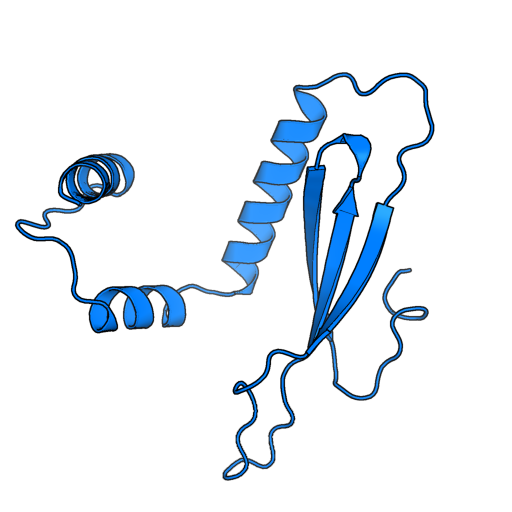-3.008 1.00 84.00 82 GLN A N 1
ATOM 637 C CA . GLN A 1 82 ? -11.148 -1.844 -1.893 1.00 84.00 82 GLN A CA 1
ATOM 638 C C . GLN A 1 82 ? -10.028 -2.124 -0.901 1.00 84.00 82 GLN A C 1
ATOM 640 O O . GLN A 1 82 ? -9.684 -3.277 -0.652 1.00 84.00 82 GLN A O 1
ATOM 645 N N . ILE A 1 83 ? -9.449 -1.061 -0.354 1.00 85.69 83 ILE A N 1
ATOM 646 C CA . ILE A 1 83 ? -8.404 -1.132 0.662 1.00 85.69 83 ILE A CA 1
ATOM 647 C C . ILE A 1 83 ? -8.879 -0.362 1.884 1.00 85.69 83 ILE A C 1
ATOM 649 O O . ILE A 1 83 ? -9.179 0.825 1.786 1.00 85.69 83 ILE A O 1
ATOM 653 N N . LEU A 1 84 ? -8.900 -1.034 3.029 1.00 87.19 84 LEU A N 1
ATOM 654 C CA . LEU A 1 84 ? -9.038 -0.412 4.336 1.00 87.19 84 LEU A CA 1
ATOM 655 C C . LEU A 1 84 ? -7.663 0.049 4.814 1.00 87.19 84 LEU A C 1
ATOM 657 O O . LEU A 1 84 ? -6.700 -0.712 4.735 1.00 87.19 84 LEU A O 1
ATOM 661 N N . SER A 1 85 ? -7.563 1.275 5.311 1.00 87.62 85 SER A N 1
ATOM 662 C CA . SER A 1 85 ? -6.322 1.847 5.837 1.00 87.62 85 SER A CA 1
ATOM 663 C C . SER A 1 85 ? -6.505 2.297 7.281 1.00 87.62 85 SER A C 1
ATOM 665 O O . SER A 1 85 ? -7.548 2.850 7.618 1.00 87.62 85 SER A O 1
ATOM 667 N N . ALA A 1 86 ? -5.495 2.062 8.122 1.00 89.19 86 ALA A N 1
ATOM 668 C CA . ALA A 1 86 ? -5.451 2.537 9.503 1.00 89.19 86 ALA A CA 1
ATOM 669 C C . ALA A 1 86 ? -4.381 3.625 9.641 1.00 89.19 86 ALA A C 1
ATOM 671 O O . ALA A 1 86 ? -3.188 3.357 9.495 1.00 89.19 86 ALA A O 1
ATOM 672 N N . PHE A 1 87 ? -4.796 4.855 9.921 1.00 87.88 87 PHE A N 1
ATOM 673 C CA . PHE A 1 87 ? -3.923 6.022 9.987 1.00 87.88 87 PHE A CA 1
ATOM 674 C C . PHE A 1 87 ? -3.843 6.577 11.410 1.00 87.88 87 PHE A C 1
ATOM 676 O O . PHE A 1 87 ? -4.847 6.997 11.981 1.00 87.88 87 PHE A O 1
ATOM 683 N N . CYS A 1 88 ? -2.637 6.618 11.972 1.00 86.12 88 CYS A N 1
ATOM 684 C CA . CYS A 1 88 ? -2.353 7.254 13.252 1.00 86.12 88 CYS A CA 1
ATOM 685 C C . CYS A 1 88 ? -2.168 8.763 13.054 1.00 86.12 88 CYS A C 1
ATOM 687 O O . CYS A 1 88 ? -1.231 9.195 12.375 1.00 86.12 88 CYS A O 1
ATOM 689 N N . HIS A 1 89 ? -3.046 9.570 13.657 1.00 82.44 89 HIS A N 1
ATOM 690 C CA . HIS A 1 89 ? -3.042 11.018 13.445 1.00 82.44 89 HIS A CA 1
ATOM 691 C C . HIS A 1 89 ? -1.802 11.698 14.039 1.00 82.44 89 HIS A C 1
ATOM 693 O O . HIS A 1 89 ? -1.147 12.489 13.359 1.00 82.44 89 HIS A O 1
ATOM 699 N N . ASN A 1 90 ? -1.455 11.347 15.281 1.00 79.12 90 ASN A N 1
ATOM 700 C CA . ASN A 1 90 ? -0.352 11.974 16.016 1.00 79.12 90 ASN A CA 1
ATOM 701 C C . ASN A 1 90 ? 0.990 11.740 15.316 1.00 79.12 90 ASN A C 1
ATOM 703 O O . ASN A 1 90 ? 1.794 12.660 15.176 1.00 79.12 90 ASN A O 1
ATOM 707 N N . GLU A 1 91 ? 1.186 10.530 14.794 1.00 78.62 91 GLU A N 1
ATOM 708 C CA . GLU A 1 91 ? 2.435 10.131 14.143 1.00 78.62 91 GLU A CA 1
ATOM 709 C C . GLU A 1 91 ? 2.432 10.339 12.630 1.00 78.62 91 GLU A C 1
ATOM 711 O O . GLU A 1 91 ? 3.459 10.153 11.975 1.00 78.62 91 GLU A O 1
ATOM 716 N N . LYS A 1 92 ? 1.295 10.789 12.080 1.00 84.12 92 LYS A N 1
ATOM 717 C CA . LYS A 1 92 ? 1.066 11.010 10.646 1.00 84.12 92 LYS A CA 1
ATOM 718 C C . LYS A 1 92 ? 1.478 9.797 9.816 1.00 84.12 92 LYS A C 1
ATOM 720 O O . LYS A 1 92 ? 2.123 9.928 8.775 1.00 84.12 92 LYS A O 1
ATOM 725 N N . LEU A 1 93 ? 1.119 8.617 10.309 1.00 86.00 93 LEU A N 1
ATOM 726 C CA . LEU A 1 93 ? 1.669 7.356 9.844 1.00 86.00 93 LEU A CA 1
ATOM 727 C C . LEU A 1 93 ? 0.554 6.358 9.545 1.00 86.00 93 LEU A C 1
ATOM 729 O O . LEU A 1 93 ? -0.392 6.218 10.320 1.00 86.00 93 LEU A O 1
ATOM 733 N N . ILE A 1 94 ? 0.671 5.657 8.419 1.00 87.00 94 ILE A N 1
ATOM 734 C CA . ILE A 1 94 ? -0.229 4.550 8.102 1.00 87.00 94 ILE A CA 1
ATOM 735 C C . ILE A 1 94 ? 0.307 3.295 8.778 1.00 87.00 94 ILE A C 1
ATOM 737 O O . ILE A 1 94 ? 1.405 2.854 8.466 1.00 87.00 94 ILE A O 1
ATOM 741 N N . LEU A 1 95 ? -0.475 2.742 9.698 1.00 86.81 95 LEU A N 1
ATOM 742 C CA . LEU A 1 95 ? -0.119 1.566 10.486 1.00 86.81 95 LEU A CA 1
ATOM 743 C C . LEU A 1 95 ? -0.282 0.270 9.689 1.00 86.81 95 LEU A C 1
ATOM 745 O O . LEU A 1 95 ? 0.423 -0.706 9.936 1.00 86.81 95 LEU A O 1
ATOM 749 N N . ALA A 1 96 ? -1.272 0.250 8.798 1.00 86.88 96 ALA A N 1
ATOM 750 C CA . ALA A 1 96 ? -1.753 -0.957 8.151 1.00 86.88 96 ALA A CA 1
ATOM 751 C C . ALA A 1 96 ? -2.646 -0.638 6.949 1.00 86.88 96 ALA A C 1
ATOM 753 O O . ALA A 1 96 ? -3.437 0.311 6.988 1.00 86.88 96 ALA A O 1
ATOM 754 N N . HIS A 1 97 ? -2.594 -1.511 5.949 1.00 89.00 97 HIS A N 1
ATOM 755 C CA . HIS A 1 97 ? -3.588 -1.655 4.898 1.00 89.00 97 HIS A CA 1
ATOM 756 C C . HIS A 1 97 ? -4.135 -3.081 4.873 1.00 89.00 97 HIS A C 1
ATOM 758 O O . HIS A 1 97 ? -3.440 -4.049 5.190 1.00 89.00 97 HIS A O 1
ATOM 764 N N . LEU A 1 98 ? -5.395 -3.219 4.475 1.00 85.56 98 LEU A N 1
ATOM 765 C CA . LEU A 1 98 ? -6.028 -4.513 4.279 1.00 85.56 98 LEU A CA 1
ATOM 766 C C . LEU A 1 98 ? -6.907 -4.472 3.025 1.00 85.56 98 LEU A C 1
ATOM 768 O O . LEU A 1 98 ? -7.801 -3.626 2.950 1.00 85.56 98 LEU A O 1
ATOM 772 N N . PRO A 1 99 ? -6.700 -5.362 2.040 1.00 82.62 99 PRO A N 1
ATOM 773 C CA . PRO A 1 99 ? -7.657 -5.526 0.959 1.00 82.62 99 PRO A CA 1
ATOM 774 C C . PRO A 1 99 ? -8.976 -6.076 1.513 1.00 82.62 99 PRO A C 1
ATOM 776 O O . PRO A 1 99 ? -8.996 -7.081 2.223 1.00 82.62 99 PRO A O 1
ATOM 779 N N . ILE A 1 100 ? -10.085 -5.424 1.176 1.00 82.19 100 ILE A N 1
ATOM 780 C CA . ILE A 1 100 ? -11.428 -5.814 1.608 1.00 82.19 100 ILE A CA 1
ATOM 781 C C . ILE A 1 100 ? -12.318 -6.102 0.401 1.00 82.19 100 ILE A C 1
ATOM 783 O O . ILE A 1 100 ? -12.148 -5.548 -0.687 1.00 82.19 100 ILE A O 1
ATOM 787 N N . SER A 1 101 ? -13.290 -6.993 0.594 1.00 72.62 101 SER A N 1
ATOM 788 C CA . SER A 1 101 ? -14.302 -7.259 -0.425 1.00 72.62 101 SER A CA 1
ATOM 789 C C . SER A 1 101 ? -15.234 -6.058 -0.574 1.00 72.62 101 SER A C 1
ATOM 791 O O . SER A 1 101 ? -15.694 -5.496 0.416 1.00 72.62 101 SER A O 1
ATOM 793 N N . SER A 1 102 ? -15.580 -5.730 -1.821 1.00 62.78 102 SER A N 1
ATOM 794 C CA . SER A 1 102 ? -16.413 -4.576 -2.208 1.00 62.78 102 SER A CA 1
ATOM 795 C C . SER A 1 102 ? -17.792 -4.457 -1.537 1.00 62.78 102 SER A C 1
ATOM 797 O O . SER A 1 102 ? -18.468 -3.445 -1.707 1.00 62.78 102 SER A O 1
ATOM 799 N N . LYS A 1 103 ? -18.251 -5.497 -0.830 1.00 63.97 103 LYS A N 1
ATOM 800 C CA . LYS A 1 103 ? -19.564 -5.553 -0.171 1.00 63.97 103 LYS A CA 1
ATOM 801 C C . LYS A 1 103 ? -19.479 -5.467 1.358 1.00 63.97 103 LYS A C 1
ATOM 803 O O . LYS A 1 103 ? -20.512 -5.583 2.015 1.00 63.97 103 LYS A O 1
ATOM 808 N N . THR A 1 104 ? -18.282 -5.313 1.921 1.00 57.75 104 THR A N 1
ATOM 809 C CA . THR A 1 104 ? -18.081 -5.306 3.372 1.00 57.75 104 THR A CA 1
ATOM 810 C C . THR A 1 104 ? -17.964 -3.874 3.888 1.00 57.75 104 THR A C 1
ATOM 812 O O . THR A 1 104 ? -17.194 -3.084 3.357 1.00 57.75 104 THR A O 1
ATOM 815 N N . ASN A 1 105 ? -18.729 -3.539 4.930 1.00 59.78 105 ASN A N 1
ATOM 816 C CA . ASN A 1 105 ? -18.607 -2.250 5.617 1.00 59.78 105 ASN A CA 1
ATOM 817 C C . ASN A 1 105 ? -17.292 -2.192 6.422 1.00 59.78 105 ASN A C 1
ATOM 819 O O . ASN A 1 105 ? -16.706 -3.224 6.733 1.00 59.78 105 ASN A O 1
ATOM 823 N N . GLU A 1 106 ? -16.841 -0.996 6.793 1.00 56.34 106 GLU A N 1
ATOM 824 C CA . GLU A 1 106 ? -15.576 -0.785 7.522 1.00 56.34 106 GLU A CA 1
ATOM 825 C C . GLU A 1 106 ? -15.644 -1.291 8.978 1.00 56.34 106 GLU A C 1
ATOM 827 O O . GLU A 1 106 ? -14.679 -1.833 9.511 1.00 56.34 106 GLU A O 1
ATOM 832 N N . ILE A 1 107 ? -16.826 -1.193 9.598 1.00 59.12 107 ILE A N 1
ATOM 833 C CA . ILE A 1 107 ? -17.068 -1.483 11.024 1.00 59.12 107 ILE A CA 1
ATOM 834 C C . ILE A 1 107 ? -16.759 -2.944 11.421 1.00 59.12 107 ILE A C 1
ATOM 836 O O . ILE A 1 107 ? -16.132 -3.152 12.457 1.00 59.12 107 ILE A O 1
ATOM 840 N N . PRO A 1 108 ? -17.166 -3.980 10.661 1.00 61.84 108 PRO A N 1
ATOM 841 C CA . PRO A 1 108 ? -16.868 -5.369 11.009 1.00 61.84 108 PRO A CA 1
ATOM 842 C C . PRO A 1 108 ? -15.401 -5.761 10.794 1.00 61.84 108 PRO A C 1
ATOM 844 O O . PRO A 1 108 ? -14.958 -6.729 11.404 1.00 61.84 108 PRO A O 1
ATOM 847 N N . ILE A 1 109 ? -14.675 -5.057 9.917 1.00 65.56 109 ILE A N 1
ATOM 848 C CA . ILE A 1 109 ? -13.284 -5.384 9.558 1.00 65.56 109 ILE A CA 1
ATOM 849 C C . ILE A 1 109 ? -12.281 -4.677 10.476 1.00 65.56 109 ILE A C 1
ATOM 851 O O . ILE A 1 109 ? -11.208 -5.206 10.730 1.00 65.56 109 ILE A O 1
ATOM 855 N N . ALA A 1 110 ? -12.650 -3.520 11.018 1.00 59.56 110 ALA A N 1
ATOM 856 C CA . ALA A 1 110 ? -11.859 -2.724 11.954 1.00 59.56 110 ALA A CA 1
ATOM 857 C C . ALA A 1 110 ? -11.675 -3.327 13.369 1.00 59.56 110 ALA A C 1
ATOM 859 O O . ALA A 1 110 ? -11.227 -2.611 14.264 1.00 59.56 110 ALA A O 1
ATOM 860 N N . ARG A 1 111 ? -12.080 -4.583 13.599 1.00 55.28 111 ARG A N 1
ATOM 861 C CA . ARG A 1 111 ? -12.017 -5.239 14.916 1.00 55.28 111 ARG A CA 1
ATOM 862 C C . ARG A 1 111 ? -10.630 -5.745 15.284 1.00 55.28 111 ARG A C 1
ATOM 864 O O . ARG A 1 111 ? -9.906 -6.203 14.375 1.00 55.28 111 ARG A O 1
#

Organism: NCBI:txid2126335